Protein AF-A0A0A9DSU0-F1 (afdb_monomer)

InterPro domains:
  IPR011989 Armadillo-like helical [G3DSA:1.25.10.10] (1-101)
  IPR016024 Armadillo-type fold [SSF48371] (2-90)

Radius of gyration: 12.39 Å; Cα contacts (8 Å, |Δi|>4): 84; chains: 1; bounding box: 29×24×28 Å

pLDDT: mean 95.4, std 3.53, range [77.06, 98.44]

Foldseek 3Di:
DPPCLLVLLVVLLPDAQDPVSLVSLVVVLVVCVVPVVVCLVVVLSLLSSQLSHPDNPDPVSLVSSLCSLVVSVVVLPDCRNVVSLVVHDPSSSVSCVVSVD

Mean predicted aligned error: 2.52 Å

Sequence (101 aa):
MDHFMQAWCNALCMIRDDFEKEDAFHGLCAMVAANPSGAVGSLAYICQACASWNEIKSEGLHNEVCQILNGYKQMLGNGGWEQCMSALEPAVVQRLARYGV

Organism: Arundo donax (NCBI:txid35708)

Structure (mmCIF, N/CA/C/O backbone):
data_AF-A0A0A9DSU0-F1
#
_entry.id   AF-A0A0A9DSU0-F1
#
loop_
_atom_site.group_PDB
_atom_site.id
_atom_site.type_symbol
_atom_site.label_atom_id
_atom_site.label_alt_id
_atom_site.label_comp_id
_atom_site.label_asym_id
_atom_site.label_entity_id
_atom_site.label_seq_id
_atom_site.pdbx_PDB_ins_code
_atom_site.Cartn_x
_atom_site.Cartn_y
_atom_site.Cartn_z
_atom_site.occupancy
_atom_site.B_iso_or_equiv
_atom_site.auth_seq_id
_atom_site.auth_comp_id
_atom_site.auth_asym_id
_atom_site.auth_atom_id
_atom_site.pdbx_PDB_model_num
ATOM 1 N N . MET A 1 1 ? -13.404 4.381 -8.020 1.00 77.06 1 MET A N 1
ATOM 2 C CA . MET A 1 1 ? -12.455 3.758 -8.982 1.00 77.06 1 MET A CA 1
ATOM 3 C C . MET A 1 1 ? -12.673 2.250 -9.064 1.00 77.06 1 MET A C 1
ATOM 5 O O . MET A 1 1 ? -11.846 1.502 -9.570 1.00 77.06 1 MET A O 1
ATOM 9 N N . ASP A 1 2 ? -13.826 1.780 -8.606 1.00 78.38 2 ASP A N 1
ATOM 10 C CA . ASP A 1 2 ? -13.936 0.415 -8.100 1.00 78.38 2 ASP A CA 1
ATOM 11 C C . ASP A 1 2 ? -14.050 -0.633 -9.215 1.00 78.38 2 ASP A C 1
ATOM 13 O O . ASP A 1 2 ? -13.805 -1.808 -8.981 1.00 78.38 2 ASP A O 1
ATOM 17 N N . HIS A 1 3 ? -14.329 -0.207 -10.453 1.00 88.06 3 HIS A N 1
ATOM 18 C CA . HIS A 1 3 ? -14.475 -1.105 -11.601 1.00 88.06 3 HIS A CA 1
ATOM 19 C C . HIS A 1 3 ? -13.168 -1.774 -12.055 1.00 88.06 3 HIS A C 1
ATOM 21 O O . HIS A 1 3 ? -13.230 -2.795 -12.733 1.00 88.06 3 HIS A O 1
ATOM 27 N N . PHE A 1 4 ? -11.999 -1.221 -11.711 1.00 92.50 4 PHE A N 1
ATOM 28 C CA . PHE A 1 4 ? -10.700 -1.784 -12.112 1.00 92.50 4 PHE A CA 1
ATOM 29 C C . PHE A 1 4 ? -9.755 -2.044 -10.941 1.00 92.50 4 PHE A C 1
ATOM 31 O O . PHE A 1 4 ? -8.880 -2.900 -11.049 1.00 92.50 4 PHE A O 1
ATOM 38 N N . MET A 1 5 ? -9.932 -1.341 -9.820 1.00 94.94 5 MET A N 1
ATOM 39 C CA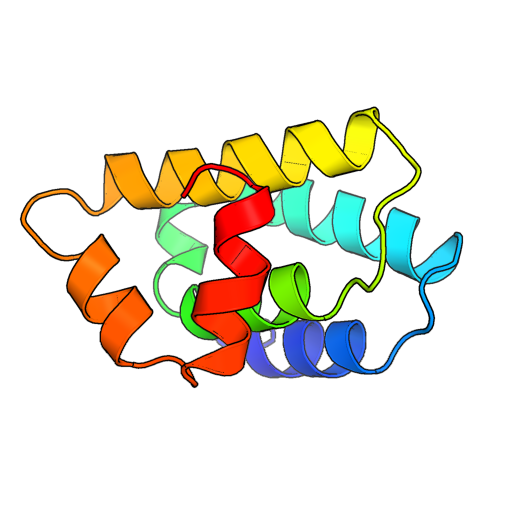 . MET A 1 5 ? -8.996 -1.382 -8.696 1.00 94.94 5 MET A CA 1
ATOM 40 C C . MET A 1 5 ? -8.796 -2.776 -8.124 1.00 94.94 5 MET A C 1
ATOM 42 O O . MET A 1 5 ? -7.662 -3.185 -7.909 1.00 94.94 5 MET A O 1
ATOM 46 N N . GLN A 1 6 ? -9.876 -3.537 -7.943 1.00 95.19 6 GLN A N 1
ATOM 47 C CA . GLN A 1 6 ? -9.772 -4.911 -7.465 1.00 95.19 6 GLN A CA 1
ATOM 48 C C . GLN A 1 6 ? -8.917 -5.771 -8.407 1.00 95.19 6 GLN A C 1
ATOM 50 O O . GLN A 1 6 ? -7.986 -6.437 -7.963 1.00 95.19 6 GLN A O 1
ATOM 55 N N . ALA A 1 7 ? -9.209 -5.747 -9.711 1.00 96.81 7 ALA A N 1
ATOM 56 C CA . ALA A 1 7 ? -8.466 -6.531 -10.695 1.00 96.81 7 ALA A CA 1
ATOM 57 C C . ALA A 1 7 ? -6.994 -6.099 -10.767 1.00 96.81 7 ALA A C 1
ATOM 59 O O . ALA A 1 7 ? -6.104 -6.946 -10.836 1.00 96.81 7 ALA A O 1
ATOM 60 N N . TRP A 1 8 ? -6.734 -4.793 -10.697 1.00 97.38 8 TRP A N 1
ATOM 61 C CA . TRP A 1 8 ? -5.385 -4.252 -10.766 1.00 97.38 8 TRP A CA 1
ATOM 62 C C . TRP A 1 8 ? -4.559 -4.566 -9.516 1.00 97.38 8 TRP A C 1
ATOM 64 O O . TRP A 1 8 ? -3.465 -5.110 -9.640 1.00 97.38 8 TRP A O 1
ATOM 74 N N . CYS A 1 9 ? -5.089 -4.326 -8.314 1.00 97.75 9 CYS A N 1
ATOM 75 C CA . CYS A 1 9 ? -4.427 -4.688 -7.060 1.00 97.75 9 CYS A CA 1
ATOM 76 C C . CYS A 1 9 ? -4.160 -6.197 -6.974 1.00 97.75 9 CYS A C 1
ATOM 78 O O . CYS A 1 9 ? -3.071 -6.600 -6.571 1.00 97.75 9 CYS A O 1
ATOM 80 N N . ASN A 1 10 ? -5.100 -7.034 -7.425 1.00 97.06 10 ASN A N 1
ATOM 81 C CA . ASN A 1 10 ? -4.889 -8.480 -7.495 1.00 97.06 10 ASN A CA 1
ATOM 82 C C . ASN A 1 10 ? -3.757 -8.850 -8.460 1.00 97.06 10 ASN A C 1
ATOM 84 O O . ASN A 1 10 ? -2.954 -9.723 -8.141 1.00 97.06 10 ASN A O 1
ATOM 88 N N . ALA A 1 11 ? -3.665 -8.188 -9.616 1.00 97.81 11 ALA A N 1
ATOM 89 C CA . ALA A 1 11 ? -2.556 -8.397 -10.542 1.00 97.81 11 ALA A CA 1
ATOM 90 C C . ALA A 1 11 ? -1.219 -7.992 -9.902 1.00 97.81 11 ALA A C 1
ATOM 92 O O . ALA A 1 11 ? -0.273 -8.774 -9.936 1.00 97.81 11 ALA A O 1
ATOM 93 N N . LEU A 1 12 ? -1.163 -6.830 -9.241 1.00 97.81 12 LEU A N 1
ATOM 94 C CA . LEU A 1 12 ? 0.023 -6.337 -8.532 1.00 97.81 12 LEU A CA 1
ATOM 95 C C . LEU A 1 12 ? 0.517 -7.304 -7.447 1.00 97.81 12 LEU A C 1
ATOM 97 O O . LEU A 1 12 ? 1.727 -7.448 -7.270 1.00 97.81 12 LEU A O 1
ATOM 101 N N . CYS A 1 13 ? -0.389 -8.007 -6.760 1.00 97.62 13 CYS A N 1
ATOM 102 C CA . CYS A 1 13 ? -0.023 -9.034 -5.782 1.00 97.62 13 CYS A CA 1
ATOM 103 C C . CYS A 1 13 ? 0.785 -10.194 -6.385 1.00 97.62 13 CYS A C 1
ATOM 105 O O . CYS A 1 13 ? 1.533 -10.849 -5.661 1.00 97.62 13 CYS A O 1
ATOM 107 N N . MET A 1 14 ? 0.624 -10.459 -7.684 1.00 96.62 14 MET A N 1
ATOM 108 C CA . MET A 1 14 ? 1.225 -11.605 -8.373 1.00 96.62 14 MET A CA 1
ATOM 109 C C . MET A 1 14 ? 2.547 -11.269 -9.072 1.00 96.62 14 MET A C 1
ATOM 111 O O . MET A 1 14 ? 3.276 -12.184 -9.459 1.00 96.62 14 MET A O 1
ATOM 115 N N . ILE A 1 15 ? 2.865 -9.982 -9.240 1.00 95.38 15 ILE A N 1
ATOM 116 C CA . ILE A 1 15 ? 4.123 -9.544 -9.855 1.00 95.38 15 ILE A CA 1
ATOM 117 C C . ILE A 1 15 ? 5.261 -9.720 -8.843 1.00 95.38 15 ILE A C 1
ATOM 119 O O . ILE A 1 15 ? 5.094 -9.504 -7.634 1.00 95.38 15 ILE A O 1
ATOM 123 N N . ARG A 1 16 ? 6.425 -10.137 -9.347 1.00 96.69 16 ARG A N 1
ATOM 124 C CA . ARG A 1 16 ? 7.663 -10.234 -8.570 1.00 96.69 16 ARG A CA 1
ATOM 125 C C . ARG A 1 16 ? 8.099 -8.840 -8.117 1.00 96.69 16 ARG A C 1
ATOM 127 O O . ARG A 1 16 ? 7.817 -7.855 -8.776 1.00 96.69 16 ARG A O 1
ATOM 134 N N . ASP A 1 17 ? 8.795 -8.761 -6.990 1.00 96.50 17 ASP A N 1
ATOM 135 C CA . ASP A 1 17 ? 9.345 -7.496 -6.495 1.00 96.50 17 ASP A CA 1
ATOM 136 C C . ASP A 1 17 ? 10.562 -7.073 -7.339 1.00 96.50 17 ASP A C 1
ATOM 138 O O . ASP A 1 17 ? 11.718 -7.314 -6.981 1.00 96.50 17 ASP A O 1
ATOM 142 N N . ASP A 1 18 ? 10.278 -6.499 -8.502 1.00 94.38 18 ASP A N 1
ATOM 143 C CA . ASP A 1 18 ? 11.231 -5.959 -9.466 1.00 94.38 18 ASP A CA 1
ATOM 144 C C . ASP A 1 18 ? 10.810 -4.553 -9.930 1.00 94.38 18 ASP A C 1
ATOM 146 O O . ASP A 1 18 ? 9.888 -3.943 -9.381 1.00 94.38 18 ASP A O 1
ATOM 150 N N . PHE A 1 19 ? 11.529 -4.021 -10.922 1.00 95.75 19 PHE A N 1
ATOM 151 C CA . PHE A 1 19 ? 11.308 -2.670 -11.430 1.00 95.75 19 PHE A CA 1
ATOM 152 C C . PHE A 1 19 ? 9.908 -2.489 -12.040 1.00 95.75 19 PHE A C 1
ATOM 154 O O . PHE A 1 19 ? 9.347 -1.405 -11.940 1.00 95.75 19 PHE A O 1
ATOM 161 N N . GLU A 1 20 ? 9.311 -3.539 -12.617 1.00 96.69 20 GLU A N 1
ATOM 162 C CA . GLU A 1 20 ? 7.981 -3.452 -13.233 1.00 96.69 20 GLU A CA 1
ATOM 163 C C . GLU A 1 20 ? 6.908 -3.279 -12.160 1.00 96.69 20 GLU A C 1
ATOM 165 O O . GLU A 1 20 ? 5.996 -2.458 -12.300 1.00 96.69 20 GLU A O 1
ATOM 170 N N . LYS A 1 21 ? 7.030 -4.025 -11.055 1.00 98.12 21 LYS A N 1
ATOM 171 C CA . LYS A 1 21 ? 6.148 -3.841 -9.901 1.00 98.12 21 LYS A CA 1
ATOM 172 C C . LYS A 1 21 ? 6.357 -2.474 -9.263 1.00 98.12 21 LYS A C 1
ATOM 174 O O . LYS A 1 21 ? 5.373 -1.838 -8.899 1.00 98.12 21 LYS A O 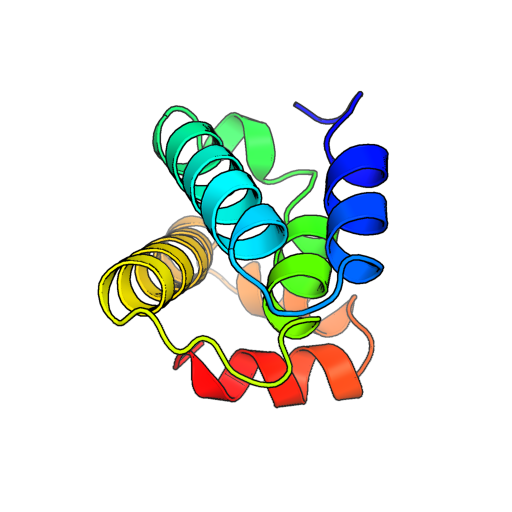1
ATOM 179 N N . GLU A 1 22 ? 7.600 -2.017 -9.134 1.00 98.12 22 GLU A N 1
ATOM 180 C CA . GLU A 1 22 ? 7.908 -0.696 -8.577 1.00 98.12 22 GLU A CA 1
ATOM 181 C C . GLU A 1 22 ? 7.242 0.426 -9.388 1.00 98.12 22 GLU A C 1
ATOM 183 O O . GLU A 1 22 ? 6.459 1.196 -8.827 1.00 98.12 22 GLU A O 1
ATOM 188 N N . ASP A 1 23 ? 7.442 0.446 -10.708 1.00 97.94 23 ASP A N 1
ATOM 189 C CA . ASP A 1 23 ? 6.824 1.423 -11.614 1.00 97.94 23 ASP A CA 1
ATOM 190 C C . ASP A 1 23 ? 5.290 1.376 -11.545 1.00 97.94 23 ASP A C 1
ATOM 192 O O . ASP A 1 23 ? 4.612 2.409 -11.477 1.00 97.94 23 ASP A O 1
ATOM 196 N N . ALA A 1 24 ? 4.714 0.172 -11.507 1.00 98.12 24 ALA A N 1
ATOM 197 C CA . ALA A 1 24 ? 3.270 0.010 -11.396 1.00 98.12 24 ALA A CA 1
ATOM 198 C C . ALA A 1 24 ? 2.731 0.518 -10.045 1.00 98.12 24 ALA A C 1
ATOM 200 O O . ALA A 1 24 ? 1.640 1.096 -9.992 1.00 98.12 24 ALA A O 1
ATOM 201 N N . PHE A 1 25 ? 3.492 0.353 -8.961 1.00 98.44 25 PHE A N 1
ATOM 202 C CA . PHE A 1 25 ? 3.134 0.877 -7.646 1.00 98.44 25 PHE A CA 1
ATOM 203 C C . PHE A 1 25 ? 3.281 2.395 -7.549 1.00 98.44 25 PHE A C 1
ATOM 205 O O . PHE A 1 25 ? 2.429 3.011 -6.913 1.00 98.44 25 PHE A O 1
ATOM 212 N N . HIS A 1 26 ? 4.260 3.015 -8.210 1.00 98.31 26 HIS A N 1
ATOM 213 C CA . HIS A 1 26 ? 4.298 4.476 -8.350 1.00 98.31 26 HIS A CA 1
ATOM 214 C C . HIS A 1 26 ? 3.030 4.996 -9.044 1.00 98.31 26 HIS A C 1
ATOM 216 O O . HIS A 1 26 ? 2.406 5.956 -8.587 1.00 98.31 26 HIS A O 1
ATOM 222 N N . GLY A 1 27 ? 2.575 4.306 -10.097 1.00 97.81 27 GLY A N 1
ATOM 223 C CA . GLY A 1 27 ? 1.301 4.605 -10.756 1.00 97.81 27 GLY A CA 1
ATOM 224 C C . GLY A 1 27 ? 0.095 4.471 -9.819 1.00 97.81 27 GLY A C 1
ATOM 225 O O . GLY A 1 27 ? -0.758 5.364 -9.771 1.00 97.81 27 GLY A O 1
ATOM 226 N N . LEU A 1 28 ? 0.033 3.387 -9.038 1.00 98.00 28 LEU A N 1
ATOM 227 C CA . LEU A 1 28 ? -1.009 3.187 -8.024 1.00 98.00 28 LEU A CA 1
ATOM 228 C C . LEU A 1 28 ? -0.990 4.318 -6.993 1.00 98.00 28 LEU A C 1
ATOM 230 O O . LEU A 1 28 ? -2.044 4.874 -6.671 1.00 98.00 28 LEU A O 1
ATOM 234 N N . CYS A 1 29 ? 0.198 4.680 -6.510 1.00 98.00 29 CYS A N 1
ATOM 235 C CA . CYS A 1 29 ? 0.359 5.705 -5.497 1.00 98.00 29 CYS A CA 1
ATOM 236 C C . CYS A 1 29 ? -0.097 7.075 -6.002 1.00 98.00 29 CYS A C 1
ATOM 238 O O . CYS A 1 29 ? -0.918 7.732 -5.357 1.00 98.00 29 CYS A O 1
ATOM 240 N N . ALA A 1 30 ? 0.346 7.466 -7.197 1.00 97.75 30 ALA A N 1
ATOM 241 C CA . ALA A 1 30 ? -0.058 8.712 -7.836 1.00 97.75 30 ALA A CA 1
ATOM 242 C C . ALA A 1 30 ? -1.579 8.788 -8.054 1.00 97.75 30 ALA A C 1
ATOM 244 O O . ALA A 1 30 ? -2.205 9.811 -7.770 1.00 97.75 30 ALA A O 1
ATOM 245 N N . MET A 1 31 ? -2.195 7.698 -8.518 1.00 96.06 31 MET A N 1
ATOM 246 C CA . MET A 1 31 ? -3.635 7.654 -8.774 1.00 96.06 31 MET A CA 1
ATOM 247 C C . MET A 1 31 ? -4.455 7.775 -7.481 1.00 96.06 31 MET A C 1
ATOM 249 O O . MET A 1 31 ? -5.448 8.506 -7.441 1.00 96.06 31 MET A O 1
ATOM 253 N N . VAL A 1 32 ? -4.033 7.092 -6.415 1.00 96.38 32 VAL A N 1
ATOM 254 C CA . VAL A 1 32 ? -4.679 7.188 -5.101 1.00 96.38 32 VAL A CA 1
ATOM 255 C C . VAL A 1 32 ? -4.496 8.580 -4.498 1.00 96.38 32 VAL A C 1
ATOM 257 O O . VAL A 1 32 ? -5.465 9.150 -4.003 1.00 96.38 32 VAL A O 1
ATOM 260 N N . ALA A 1 33 ? -3.295 9.157 -4.581 1.00 95.38 33 ALA A N 1
ATOM 261 C CA . ALA A 1 33 ? -3.019 10.505 -4.087 1.00 95.38 33 ALA A CA 1
ATOM 262 C C . ALA A 1 33 ? -3.857 11.575 -4.810 1.00 95.38 33 ALA A C 1
ATOM 264 O O . ALA A 1 33 ? -4.307 12.534 -4.184 1.00 95.38 33 ALA A O 1
ATOM 265 N N . ALA A 1 34 ? -4.118 11.394 -6.108 1.00 96.25 34 ALA A N 1
ATOM 266 C CA . ALA A 1 34 ? -4.940 12.313 -6.890 1.00 96.25 34 ALA A CA 1
ATOM 267 C C . ALA A 1 34 ? -6.430 12.290 -6.500 1.00 96.25 34 ALA A C 1
ATOM 269 O O . ALA A 1 34 ? -7.119 13.297 -6.668 1.00 96.25 34 ALA A O 1
ATOM 270 N N . ASN A 1 35 ? -6.954 11.163 -6.001 1.00 95.25 35 ASN A N 1
ATOM 271 C CA . ASN A 1 35 ? -8.354 11.051 -5.580 1.00 95.25 35 ASN A CA 1
ATOM 272 C C . ASN A 1 35 ? -8.553 9.961 -4.497 1.00 95.25 35 ASN A C 1
ATOM 274 O O . ASN A 1 35 ? -9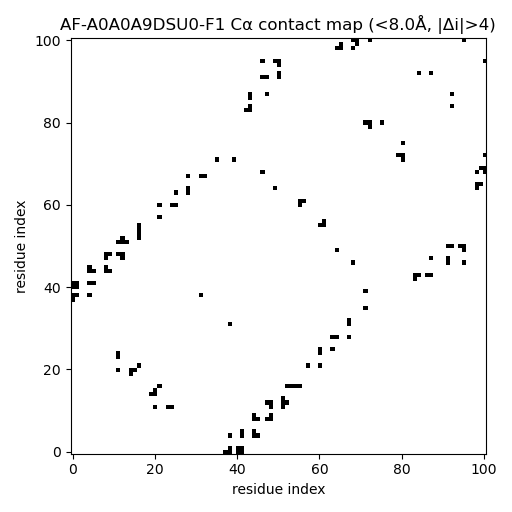.087 8.882 -4.781 1.00 95.25 35 ASN A O 1
ATOM 278 N N . PRO A 1 36 ? -8.175 10.242 -3.236 1.00 94.44 36 PRO A N 1
ATOM 279 C CA . PRO A 1 36 ? -8.218 9.260 -2.149 1.00 94.44 36 PRO A CA 1
ATOM 280 C C . PRO A 1 36 ? -9.650 8.849 -1.782 1.00 94.44 36 PRO A C 1
ATOM 282 O O . PRO A 1 36 ? -9.933 7.671 -1.562 1.00 94.44 36 PRO A O 1
ATOM 285 N N . SER A 1 37 ? -10.602 9.788 -1.793 1.00 94.56 37 SER A N 1
ATOM 286 C CA . SER A 1 37 ? -12.013 9.486 -1.514 1.00 94.56 37 SER A CA 1
ATOM 287 C C . SER A 1 37 ? -12.619 8.542 -2.557 1.00 94.56 37 SER A C 1
ATOM 289 O O . SER A 1 37 ? -13.430 7.689 -2.214 1.00 94.56 37 SER A O 1
ATOM 291 N N . GLY A 1 38 ? -12.202 8.645 -3.822 1.00 93.12 38 GLY A N 1
ATOM 292 C CA . GLY A 1 38 ? -12.664 7.763 -4.895 1.00 93.12 38 GLY A CA 1
ATOM 293 C C . GLY A 1 38 ? -12.064 6.354 -4.872 1.00 93.12 38 GLY A C 1
ATOM 294 O O . GLY A 1 38 ? -12.543 5.495 -5.618 1.00 93.12 38 GLY A O 1
ATOM 295 N N . ALA A 1 39 ? -11.031 6.120 -4.062 1.00 94.50 39 ALA A N 1
ATOM 296 C CA . ALA A 1 39 ? -10.356 4.833 -3.913 1.00 94.50 39 ALA A CA 1
ATOM 297 C C . ALA A 1 39 ? -10.633 4.155 -2.554 1.00 94.50 39 ALA A C 1
ATOM 299 O O . ALA A 1 39 ? -10.297 2.984 -2.387 1.00 94.50 39 ALA A O 1
ATOM 300 N N . VAL A 1 40 ? -11.323 4.830 -1.622 1.00 93.88 40 VAL A N 1
ATOM 301 C CA . VAL A 1 40 ? -11.643 4.291 -0.286 1.00 93.88 40 VAL A CA 1
ATOM 302 C C . VAL A 1 40 ? -12.426 2.973 -0.334 1.00 93.88 40 VAL A C 1
ATOM 304 O O . VAL A 1 40 ? -12.152 2.071 0.452 1.00 93.88 40 VAL A O 1
ATOM 307 N N . GLY A 1 41 ? -13.343 2.815 -1.297 1.00 93.38 41 GLY A N 1
ATOM 308 C CA . GLY A 1 41 ? -14.110 1.576 -1.493 1.00 93.38 41 GLY A CA 1
ATOM 309 C C . GLY A 1 41 ? -13.245 0.379 -1.898 1.00 93.38 41 GLY A C 1
ATOM 310 O O . GLY A 1 41 ? -13.638 -0.767 -1.711 1.00 93.38 41 GLY A O 1
ATOM 311 N N . SER A 1 42 ? -12.038 0.649 -2.395 1.00 95.44 42 SER A N 1
ATOM 312 C CA . SER A 1 42 ? -11.051 -0.343 -2.811 1.00 95.44 42 SER A CA 1
ATOM 313 C C . SER A 1 42 ? -9.886 -0.479 -1.819 1.00 95.44 42 SER A C 1
ATOM 315 O O . SER A 1 42 ? -8.914 -1.173 -2.119 1.00 95.44 42 SER A O 1
ATOM 317 N N . LEU A 1 43 ? -9.962 0.154 -0.638 1.00 95.44 43 LEU A N 1
ATOM 318 C CA . LEU A 1 43 ? -8.858 0.210 0.327 1.00 95.44 43 LEU A CA 1
ATOM 319 C C . LEU A 1 43 ? -8.351 -1.176 0.736 1.00 95.44 43 LEU A C 1
ATOM 321 O O . LEU A 1 43 ? -7.144 -1.384 0.799 1.00 95.44 43 LEU A O 1
ATOM 325 N N . ALA A 1 44 ? -9.247 -2.143 0.939 1.00 95.88 44 ALA A N 1
ATOM 326 C CA . ALA A 1 44 ? -8.852 -3.506 1.287 1.00 95.88 44 ALA A CA 1
ATOM 327 C C . ALA A 1 44 ? -7.922 -4.134 0.227 1.00 95.88 44 ALA A C 1
ATOM 329 O O . ALA A 1 44 ? -6.914 -4.749 0.575 1.00 95.88 44 ALA A O 1
ATOM 330 N N . TYR A 1 45 ? -8.203 -3.916 -1.063 1.00 97.25 45 TYR A N 1
ATOM 331 C CA . TYR A 1 45 ? -7.367 -4.409 -2.162 1.00 97.25 45 TYR A CA 1
ATOM 332 C C . TYR A 1 45 ? -6.032 -3.663 -2.249 1.00 97.25 45 TYR A C 1
ATOM 334 O O . TYR A 1 45 ? -4.996 -4.283 -2.484 1.00 97.25 45 TYR A O 1
ATOM 342 N N . ILE A 1 46 ? -6.031 -2.351 -1.994 1.00 97.44 46 ILE A N 1
ATOM 343 C CA . ILE A 1 46 ? -4.801 -1.546 -1.921 1.00 97.44 46 ILE A CA 1
ATOM 344 C C . ILE A 1 46 ? -3.904 -2.066 -0.790 1.00 97.44 46 ILE A C 1
ATOM 346 O O . ILE A 1 46 ? -2.722 -2.324 -1.004 1.00 97.44 46 ILE A O 1
ATOM 350 N N . CYS A 1 47 ? -4.471 -2.299 0.394 1.00 98.00 47 CYS A N 1
ATOM 351 C CA . CYS A 1 47 ? -3.772 -2.870 1.541 1.00 98.00 47 CYS A CA 1
ATOM 352 C C . CYS A 1 47 ? -3.182 -4.257 1.230 1.00 98.00 47 CYS A C 1
ATOM 354 O O . CYS A 1 47 ? -2.019 -4.515 1.544 1.00 98.00 47 CYS A O 1
ATOM 356 N N . GLN A 1 48 ? -3.939 -5.135 0.565 1.00 97.88 48 GLN A N 1
ATOM 357 C CA . GLN A 1 48 ? -3.431 -6.435 0.109 1.00 97.88 48 GLN A CA 1
ATOM 358 C C . GLN A 1 48 ? -2.261 -6.282 -0.872 1.00 97.88 48 GLN A C 1
ATOM 360 O O . GLN A 1 48 ? -1.235 -6.946 -0.707 1.00 97.88 48 GLN A O 1
ATOM 365 N N . ALA A 1 49 ? -2.369 -5.364 -1.835 1.00 98.19 49 ALA A N 1
ATOM 366 C CA . ALA A 1 49 ? -1.296 -5.076 -2.780 1.00 98.19 49 ALA A CA 1
ATOM 367 C C . ALA A 1 49 ? -0.033 -4.576 -2.057 1.00 98.19 49 ALA A C 1
ATOM 369 O O . ALA A 1 49 ? 1.044 -5.142 -2.259 1.00 98.19 49 ALA A O 1
ATOM 370 N N . CYS A 1 50 ? -0.142 -3.599 -1.152 1.00 98.06 50 CYS A N 1
ATOM 371 C CA . CYS A 1 50 ? 0.989 -3.112 -0.349 1.00 98.06 50 CYS A CA 1
ATOM 372 C C . CYS A 1 50 ? 1.630 -4.229 0.494 1.00 98.06 50 CYS A C 1
ATOM 374 O O . CYS A 1 50 ? 2.856 -4.323 0.588 1.00 98.06 50 CYS A O 1
ATOM 376 N N . ALA A 1 51 ? 0.820 -5.116 1.076 1.00 98.00 51 ALA A N 1
ATOM 377 C CA . ALA A 1 51 ? 1.317 -6.261 1.832 1.00 98.00 51 ALA A CA 1
ATOM 378 C C . ALA A 1 51 ? 2.032 -7.299 0.949 1.00 98.00 51 ALA A C 1
ATOM 380 O O . ALA A 1 51 ? 2.908 -8.001 1.450 1.00 98.00 51 ALA A O 1
ATOM 381 N N . SER A 1 52 ? 1.720 -7.392 -0.348 1.00 97.94 52 SER A N 1
ATOM 382 C CA . SER A 1 52 ? 2.298 -8.404 -1.250 1.00 97.94 52 SER A CA 1
ATOM 383 C C . SER A 1 52 ? 3.811 -8.277 -1.457 1.00 97.94 52 SER A C 1
ATOM 385 O O . SER A 1 52 ? 4.471 -9.270 -1.751 1.00 97.94 52 SER A O 1
ATOM 387 N N . TRP A 1 53 ? 4.379 -7.084 -1.268 1.00 98.06 53 TRP A N 1
ATOM 388 C CA . TRP A 1 53 ? 5.822 -6.864 -1.360 1.00 98.06 53 TRP A CA 1
ATOM 389 C C . TRP A 1 53 ? 6.564 -7.686 -0.315 1.00 98.06 53 TRP A C 1
ATOM 391 O O . TRP A 1 53 ? 6.217 -7.609 0.864 1.00 98.06 53 TRP A O 1
ATOM 401 N N . ASN A 1 54 ? 7.599 -8.433 -0.678 1.00 95.94 54 ASN A N 1
ATOM 402 C CA . ASN A 1 54 ? 8.530 -9.015 0.292 1.00 95.94 54 ASN A CA 1
ATOM 403 C C . ASN A 1 54 ? 9.399 -7.922 0.898 1.00 95.94 54 ASN A C 1
ATOM 405 O O . ASN A 1 54 ? 9.446 -7.789 2.119 1.00 95.94 54 ASN A O 1
ATOM 409 N N . GLU A 1 55 ? 9.970 -7.078 0.047 1.00 92.62 55 GLU A N 1
ATOM 410 C CA . GLU A 1 55 ? 10.783 -5.929 0.429 1.00 92.62 55 GLU A CA 1
ATOM 411 C C . GLU A 1 55 ? 10.644 -4.838 -0.639 1.00 92.62 55 GLU A C 1
ATOM 413 O O . GLU A 1 55 ? 10.782 -5.120 -1.827 1.00 92.62 55 GLU A O 1
ATOM 418 N N . ILE A 1 56 ? 10.376 -3.598 -0.220 1.00 95.94 56 ILE A N 1
ATOM 419 C CA . ILE A 1 56 ? 10.465 -2.427 -1.100 1.00 95.94 56 ILE A CA 1
ATOM 420 C C . ILE A 1 56 ? 11.870 -1.855 -0.927 1.00 95.94 56 ILE A C 1
ATOM 422 O O . ILE A 1 56 ? 12.192 -1.356 0.149 1.00 95.94 56 ILE A O 1
ATOM 426 N N . LYS A 1 57 ? 12.700 -1.947 -1.970 1.00 95.12 57 LYS A N 1
ATOM 427 C CA . LYS A 1 57 ? 14.094 -1.467 -1.938 1.00 95.12 57 LYS A CA 1
ATOM 428 C C . LYS A 1 57 ? 14.214 0.032 -2.197 1.00 95.12 57 LYS A C 1
ATOM 430 O O . LYS A 1 57 ? 15.143 0.666 -1.711 1.00 95.12 57 LYS A O 1
ATOM 435 N N . SER A 1 58 ? 13.289 0.584 -2.974 1.00 97.06 58 SER A N 1
ATOM 436 C CA . SER A 1 58 ? 13.233 2.006 -3.287 1.00 97.06 58 SER A CA 1
ATOM 437 C C . SER A 1 58 ? 12.681 2.796 -2.105 1.00 97.06 58 SER A C 1
ATOM 439 O O . SER A 1 58 ? 11.522 2.637 -1.719 1.00 97.06 58 SER A O 1
ATOM 441 N N . GLU A 1 59 ? 13.508 3.670 -1.529 1.00 96.31 59 GLU A N 1
ATOM 442 C CA . GLU A 1 59 ? 13.079 4.571 -0.452 1.00 96.31 59 GLU A CA 1
ATOM 443 C C . GLU A 1 59 ? 11.941 5.493 -0.909 1.00 96.31 59 GLU A C 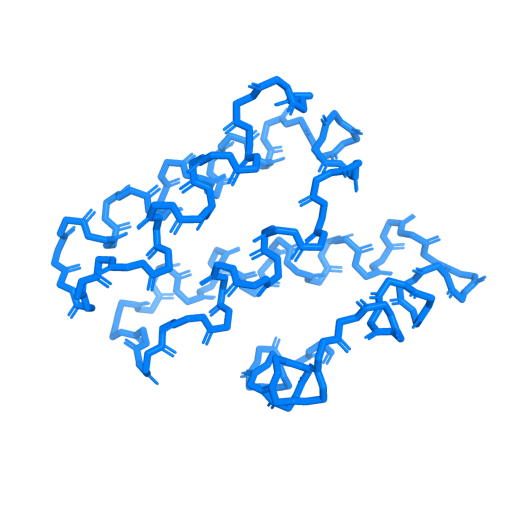1
ATOM 445 O O . GLU A 1 59 ? 11.020 5.769 -0.140 1.00 96.31 59 GLU A O 1
ATOM 450 N N . GLY A 1 60 ? 11.974 5.929 -2.173 1.00 97.06 60 GLY A N 1
ATOM 451 C CA . GLY A 1 60 ? 10.923 6.748 -2.773 1.00 97.06 60 GLY A CA 1
ATOM 452 C C . GLY A 1 60 ? 9.576 6.034 -2.736 1.00 97.06 60 GLY A C 1
ATOM 453 O O . GLY A 1 60 ? 8.630 6.541 -2.132 1.00 97.06 60 GLY A O 1
ATOM 454 N N . LEU A 1 61 ? 9.516 4.815 -3.283 1.00 97.94 61 LEU A N 1
ATOM 455 C CA . LEU A 1 61 ? 8.283 4.033 -3.266 1.00 97.94 61 LEU A CA 1
ATOM 456 C C . LEU A 1 61 ? 7.841 3.684 -1.837 1.00 97.94 61 LEU A C 1
ATOM 458 O O . LEU A 1 61 ? 6.651 3.741 -1.522 1.00 97.94 61 LEU A O 1
ATOM 462 N N . HIS A 1 62 ? 8.781 3.335 -0.954 1.00 97.75 62 HIS A N 1
ATOM 463 C CA . HIS A 1 62 ? 8.458 3.043 0.442 1.00 97.75 62 HIS A CA 1
ATOM 464 C C . HIS A 1 62 ? 7.747 4.232 1.105 1.00 97.75 62 HIS A C 1
ATOM 466 O O . HIS A 1 62 ? 6.716 4.055 1.758 1.00 97.75 62 HIS A O 1
ATOM 472 N N . ASN A 1 63 ? 8.257 5.446 0.890 1.00 97.50 63 ASN A N 1
ATOM 473 C CA . ASN A 1 63 ? 7.665 6.667 1.424 1.00 97.50 63 ASN A CA 1
ATOM 474 C C . ASN A 1 63 ? 6.270 6.937 0.849 1.00 97.50 63 ASN A C 1
ATOM 476 O O . ASN A 1 63 ? 5.369 7.288 1.609 1.00 97.50 63 ASN A O 1
ATOM 480 N N . GLU A 1 64 ? 6.062 6.735 -0.453 1.00 98.12 64 GLU A N 1
ATOM 481 C CA . GLU A 1 64 ? 4.747 6.895 -1.091 1.00 98.12 64 GLU A CA 1
ATOM 482 C C . GLU A 1 64 ? 3.704 5.922 -0.520 1.00 98.12 64 GLU A C 1
ATOM 484 O O . GLU A 1 64 ? 2.603 6.333 -0.142 1.00 98.12 64 GLU A O 1
ATOM 489 N N . VAL A 1 65 ? 4.067 4.643 -0.372 1.00 98.12 65 VAL A N 1
ATOM 490 C CA . VAL A 1 65 ? 3.197 3.62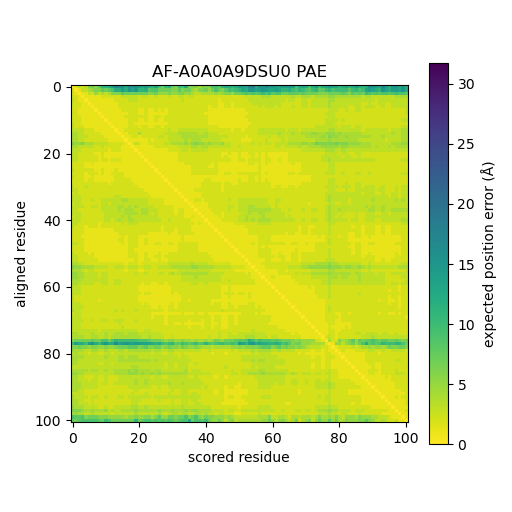4 0.237 1.00 98.12 65 VAL A CA 1
ATOM 491 C C . VAL A 1 65 ? 2.851 3.997 1.680 1.00 98.12 65 VAL A C 1
ATOM 493 O O . VAL A 1 65 ? 1.677 3.969 2.061 1.00 98.12 65 VAL A O 1
ATOM 496 N N . CYS A 1 66 ? 3.844 4.399 2.476 1.00 97.56 66 CYS A N 1
ATOM 497 C CA . CYS A 1 66 ? 3.627 4.860 3.845 1.00 97.56 66 CYS A CA 1
ATOM 498 C C . CYS A 1 66 ? 2.688 6.071 3.898 1.00 97.56 66 CYS A C 1
ATOM 500 O O . CYS A 1 66 ? 1.769 6.090 4.719 1.00 97.56 66 CYS A O 1
ATOM 502 N N . GLN A 1 67 ? 2.883 7.067 3.031 1.00 96.75 67 GLN A N 1
ATOM 503 C CA . GLN 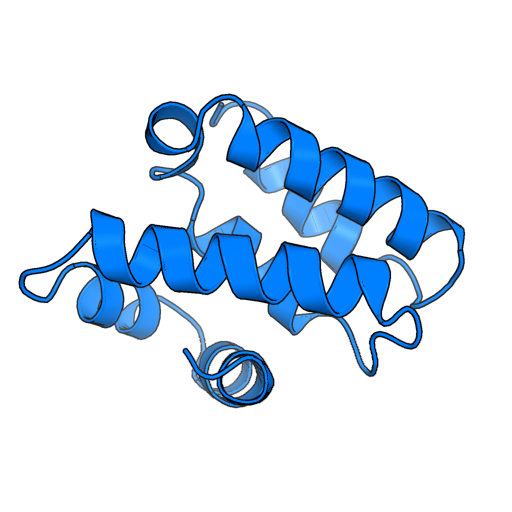A 1 67 ? 2.044 8.266 2.986 1.00 96.75 67 GLN A CA 1
ATOM 504 C C . GLN A 1 67 ? 0.587 7.928 2.677 1.00 96.75 67 GLN A C 1
ATOM 506 O O . GLN A 1 67 ? -0.311 8.453 3.334 1.00 96.75 67 GLN A O 1
ATOM 511 N N . ILE A 1 68 ? 0.340 7.018 1.737 1.00 96.81 68 ILE A N 1
ATOM 512 C CA . ILE A 1 68 ? -1.022 6.622 1.370 1.00 96.81 68 ILE A CA 1
ATOM 513 C C . ILE A 1 68 ? -1.710 5.869 2.500 1.00 96.81 68 ILE A C 1
ATOM 515 O O . ILE A 1 68 ? -2.836 6.213 2.862 1.00 96.81 68 ILE A O 1
ATOM 519 N N . LEU A 1 69 ? -1.051 4.864 3.081 1.00 97.44 69 LEU A N 1
ATOM 520 C CA . LEU A 1 69 ? -1.646 4.072 4.160 1.00 97.44 69 LEU A CA 1
ATOM 521 C C . LEU A 1 69 ? -1.936 4.947 5.389 1.00 97.44 69 LEU A C 1
ATOM 523 O O . LEU A 1 69 ? -3.035 4.890 5.943 1.00 97.44 69 LEU A O 1
ATOM 527 N N . ASN A 1 70 ? -0.996 5.817 5.774 1.00 96.19 70 ASN A N 1
ATOM 528 C CA . ASN A 1 70 ? -1.208 6.765 6.869 1.00 96.19 70 ASN A CA 1
ATOM 529 C C . ASN A 1 70 ? -2.285 7.806 6.533 1.00 96.19 70 ASN A C 1
ATOM 531 O O . ASN A 1 70 ? -3.082 8.161 7.402 1.00 96.19 70 ASN A O 1
ATOM 535 N N . GLY A 1 71 ? -2.359 8.251 5.277 1.00 95.94 71 GLY A N 1
ATOM 536 C CA . GLY A 1 71 ? -3.414 9.135 4.791 1.00 95.94 71 GLY A CA 1
ATOM 537 C C . GLY A 1 71 ? -4.802 8.516 4.954 1.00 95.94 71 GLY A C 1
ATOM 538 O O . GLY A 1 71 ? -5.699 9.162 5.492 1.00 95.94 71 GLY A O 1
ATOM 539 N N . TYR A 1 72 ? -4.977 7.242 4.588 1.00 96.62 72 TYR A N 1
ATOM 540 C CA . TYR A 1 72 ? -6.238 6.526 4.810 1.00 96.62 72 TYR A CA 1
ATOM 541 C C . TYR A 1 72 ? -6.553 6.316 6.287 1.00 96.62 72 TYR A C 1
ATOM 543 O O . TYR A 1 72 ? -7.700 6.516 6.691 1.00 96.62 72 TYR A O 1
ATOM 551 N N . LYS A 1 73 ? -5.554 5.957 7.098 1.00 95.69 73 LYS A 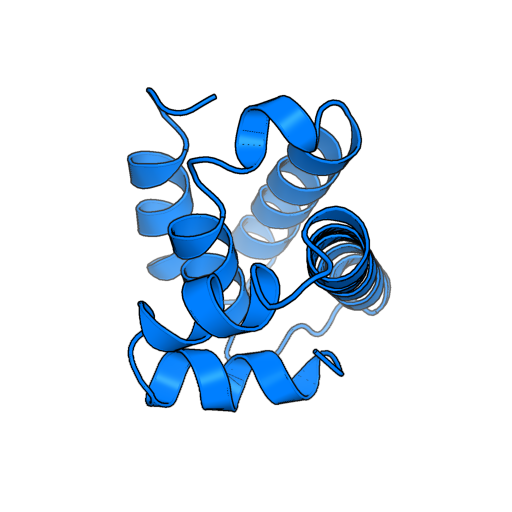N 1
ATOM 552 C CA . LYS A 1 73 ? -5.717 5.815 8.549 1.00 95.69 73 LYS A CA 1
ATOM 553 C C . LYS A 1 73 ? -6.242 7.105 9.184 1.00 95.69 73 LYS A C 1
ATOM 555 O O . LYS A 1 73 ? -7.187 7.063 9.969 1.00 95.69 73 LYS A O 1
ATOM 560 N N . GLN A 1 74 ? -5.680 8.252 8.799 1.00 95.06 74 GLN A N 1
ATOM 561 C CA . GLN A 1 74 ? -6.139 9.567 9.255 1.00 95.06 74 GLN A CA 1
ATOM 562 C C . GLN A 1 74 ? -7.524 9.927 8.702 1.00 95.06 74 GLN A C 1
ATOM 564 O O . GLN A 1 74 ? -8.372 10.402 9.454 1.00 95.06 74 GLN A O 1
ATOM 569 N N . MET A 1 75 ? -7.761 9.695 7.407 1.00 94.62 75 MET A N 1
ATOM 570 C CA . MET A 1 75 ? -9.008 10.064 6.731 1.00 94.62 75 MET A CA 1
ATOM 571 C C . MET A 1 75 ? -10.216 9.290 7.261 1.00 9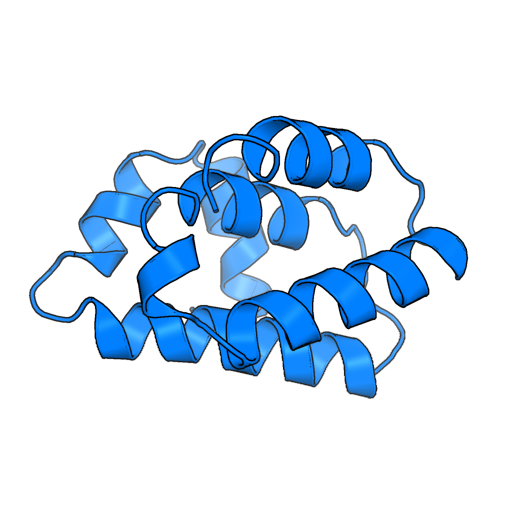4.62 75 MET A C 1
ATOM 573 O O . MET A 1 75 ? -11.289 9.869 7.408 1.00 94.62 75 MET A O 1
ATOM 577 N N . LEU A 1 76 ? -10.061 7.989 7.521 1.00 94.25 76 LEU A N 1
ATOM 578 C CA . LEU A 1 76 ? -11.162 7.159 8.001 1.00 94.25 76 LEU A CA 1
ATOM 579 C C . LEU A 1 76 ? -11.548 7.513 9.438 1.00 94.25 76 LEU A C 1
ATOM 581 O O . LEU A 1 76 ? -12.741 7.593 9.724 1.00 94.25 76 LEU A O 1
ATOM 585 N N . GLY A 1 77 ? -10.562 7.769 10.311 1.00 89.38 77 GLY A N 1
ATOM 586 C CA . GLY A 1 77 ? -10.785 8.142 11.713 1.00 89.38 77 GLY A CA 1
ATOM 587 C C . GLY A 1 77 ? -11.745 7.199 12.456 1.00 89.38 77 GLY A C 1
ATOM 588 O O . GLY A 1 77 ? -12.112 6.148 11.944 1.00 89.38 77 GLY A O 1
ATOM 589 N N . ASN A 1 78 ? -12.158 7.562 13.676 1.00 86.69 78 ASN A N 1
ATOM 590 C CA . ASN A 1 78 ? -13.330 7.009 14.386 1.00 86.69 78 ASN A CA 1
ATOM 591 C C . ASN A 1 78 ? -13.562 5.475 14.300 1.00 86.69 78 ASN A C 1
ATOM 593 O O . ASN A 1 78 ? -14.711 5.037 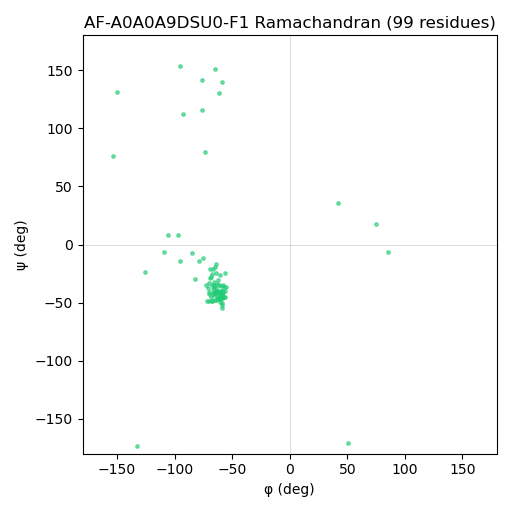14.246 1.00 86.69 78 ASN A O 1
ATOM 597 N N . GLY A 1 79 ? -12.509 4.649 14.285 1.00 91.06 79 GLY A N 1
ATOM 598 C CA . GLY A 1 79 ? -12.626 3.187 14.173 1.00 91.06 79 GLY A CA 1
ATOM 599 C C . GLY A 1 79 ? -12.725 2.630 12.743 1.00 91.06 79 GLY A C 1
ATOM 600 O O . GLY A 1 79 ? -12.727 1.413 12.561 1.00 91.06 79 GLY A O 1
ATOM 601 N N . GLY A 1 80 ? -12.830 3.477 11.716 1.00 94.12 80 GLY A N 1
ATOM 602 C CA . GLY A 1 80 ? -12.985 3.053 10.321 1.00 94.12 80 GLY A CA 1
ATOM 603 C C . GLY A 1 80 ? -11.744 2.353 9.762 1.00 94.12 80 GLY A C 1
ATOM 604 O O . GLY A 1 80 ? -11.867 1.396 8.994 1.00 94.12 80 GLY A O 1
ATOM 605 N N . TRP A 1 81 ? -10.546 2.776 10.182 1.00 95.38 81 TRP A N 1
ATOM 606 C CA . TRP A 1 81 ? -9.300 2.083 9.838 1.00 95.38 81 TRP A CA 1
ATOM 607 C C . TRP A 1 81 ? -9.264 0.685 10.458 1.00 95.38 81 TRP A C 1
ATOM 609 O O . TRP A 1 81 ? -9.008 -0.297 9.765 1.00 95.38 81 TRP A O 1
ATOM 619 N N . GLU A 1 82 ? -9.590 0.581 11.744 1.00 94.94 82 GLU A N 1
ATOM 620 C CA . GLU A 1 82 ? -9.640 -0.676 12.487 1.00 94.94 82 GLU A CA 1
ATOM 621 C C . GLU A 1 82 ? -10.669 -1.636 11.883 1.00 94.94 82 GLU A C 1
ATOM 623 O O . GLU A 1 82 ? -10.384 -2.823 11.719 1.00 94.94 82 GLU A O 1
ATOM 628 N N . GLN A 1 83 ? -11.832 -1.121 11.473 1.00 94.69 83 GLN A N 1
ATOM 629 C CA . GLN A 1 83 ? -12.834 -1.902 10.755 1.00 94.69 83 GLN A CA 1
ATOM 630 C C . GLN A 1 83 ? -12.281 -2.436 9.426 1.00 94.69 83 GLN A C 1
ATOM 632 O O . GLN A 1 83 ? -12.434 -3.625 9.140 1.00 94.69 83 GLN A O 1
ATOM 637 N N . CYS A 1 84 ? -11.585 -1.601 8.645 1.00 94.75 84 CYS A N 1
ATOM 638 C CA . CYS A 1 84 ? -10.923 -2.045 7.418 1.00 94.75 84 CYS A CA 1
ATOM 639 C C . CYS A 1 84 ? -9.876 -3.133 7.697 1.00 94.75 84 CYS A C 1
ATOM 641 O O . CYS A 1 84 ? -9.848 -4.139 6.993 1.00 94.75 84 CYS A O 1
ATOM 643 N N . MET A 1 85 ? -9.038 -2.965 8.725 1.00 95.81 85 MET A N 1
ATOM 644 C CA . MET A 1 85 ? -8.021 -3.957 9.089 1.00 95.81 85 MET A CA 1
ATOM 645 C C . MET A 1 85 ? -8.650 -5.276 9.547 1.00 95.81 85 MET A C 1
ATOM 647 O O . MET A 1 85 ? -8.152 -6.337 9.187 1.00 95.81 85 MET A O 1
ATOM 651 N N . SER A 1 86 ? -9.775 -5.234 10.267 1.00 94.88 86 SER A N 1
ATOM 652 C CA . SER A 1 86 ? -10.491 -6.445 10.696 1.00 94.88 86 SER A CA 1
ATOM 653 C C . SER A 1 86 ? -11.100 -7.257 9.547 1.00 94.88 86 SER A C 1
ATOM 655 O O . SER A 1 86 ? -11.369 -8.443 9.718 1.00 94.88 86 SER A O 1
ATOM 657 N N . ALA A 1 87 ? -11.309 -6.635 8.382 1.00 93.12 87 ALA A N 1
ATOM 658 C CA . ALA A 1 87 ? -11.806 -7.303 7.182 1.00 93.12 87 ALA A CA 1
ATOM 659 C C . ALA A 1 87 ? -10.686 -7.964 6.355 1.00 93.12 87 ALA A C 1
ATOM 661 O O . ALA A 1 87 ? -10.972 -8.647 5.370 1.00 93.12 87 ALA A O 1
ATOM 662 N N . LEU A 1 88 ? -9.418 -7.746 6.722 1.00 96.06 88 LEU A N 1
ATOM 663 C CA . LEU A 1 88 ? -8.254 -8.327 6.060 1.00 96.06 88 LEU A CA 1
ATOM 664 C C . LEU A 1 88 ? -7.793 -9.604 6.766 1.00 96.06 88 LEU A C 1
ATOM 666 O O . LEU A 1 88 ? -7.941 -9.769 7.974 1.00 96.06 88 LEU A O 1
ATOM 670 N N . GLU A 1 89 ? -7.148 -10.484 6.002 1.00 97.06 89 GLU A N 1
ATOM 671 C CA . GLU A 1 89 ? -6.473 -11.658 6.554 1.00 97.06 89 GLU A CA 1
ATOM 672 C C . GLU A 1 89 ? -5.390 -11.245 7.572 1.00 97.06 89 GLU A C 1
ATOM 674 O O . GLU A 1 89 ? -4.624 -10.311 7.300 1.00 97.06 89 GLU A O 1
ATOM 679 N N . PRO A 1 90 ? -5.226 -11.956 8.706 1.00 96.31 90 PRO A N 1
ATOM 680 C CA . PRO A 1 90 ? -4.269 -11.574 9.751 1.00 96.31 90 PRO A CA 1
ATOM 681 C C . PRO A 1 90 ? -2.827 -11.405 9.250 1.00 96.31 90 PRO A C 1
ATOM 683 O O . PRO A 1 90 ? -2.113 -10.498 9.677 1.00 96.31 90 PRO A O 1
ATOM 686 N N . ALA A 1 91 ? -2.405 -12.240 8.295 1.00 96.31 91 ALA A N 1
ATOM 687 C CA . ALA A 1 91 ? -1.077 -12.152 7.690 1.00 96.31 91 ALA A CA 1
ATOM 688 C C . ALA A 1 91 ? -0.875 -10.853 6.885 1.00 96.31 91 ALA A C 1
ATOM 690 O O . ALA A 1 91 ? 0.232 -10.316 6.850 1.00 96.31 91 ALA A O 1
ATOM 691 N N . VAL A 1 92 ? -1.934 -10.326 6.262 1.00 97.44 92 VAL A N 1
ATOM 692 C CA . VAL A 1 92 ? -1.897 -9.042 5.543 1.00 97.44 92 VAL A CA 1
ATOM 693 C C . VAL A 1 92 ? -1.698 -7.909 6.543 1.00 97.44 92 VAL A C 1
ATOM 695 O O . VAL A 1 92 ? -0.785 -7.104 6.369 1.00 97.44 92 VAL A O 1
ATOM 698 N N . VAL A 1 93 ? -2.479 -7.893 7.628 1.00 97.12 93 VAL A N 1
ATOM 699 C CA . VAL A 1 93 ? -2.370 -6.879 8.692 1.00 97.12 93 VAL A CA 1
ATOM 700 C C . VAL A 1 93 ? -0.969 -6.876 9.309 1.00 97.12 93 VAL A C 1
ATOM 702 O O . VAL A 1 93 ? -0.347 -5.822 9.434 1.00 97.12 93 VAL A O 1
ATOM 705 N N . GLN A 1 94 ? -0.414 -8.054 9.610 1.00 96.12 94 GLN A N 1
ATOM 706 C CA . GLN A 1 94 ? 0.942 -8.172 10.152 1.00 96.12 94 GLN A CA 1
ATOM 707 C C . GLN A 1 94 ? 2.003 -7.598 9.201 1.00 96.12 94 GLN A C 1
ATOM 709 O O . GLN A 1 94 ? 2.948 -6.948 9.648 1.00 96.12 94 GLN A O 1
ATOM 714 N N . ARG A 1 95 ? 1.862 -7.818 7.889 1.00 96.94 95 ARG A N 1
ATOM 715 C CA . ARG A 1 95 ? 2.794 -7.263 6.895 1.00 96.94 95 ARG A CA 1
ATOM 716 C C . ARG A 1 95 ? 2.651 -5.755 6.746 1.00 96.94 95 ARG A C 1
ATOM 718 O O . ARG A 1 95 ? 3.656 -5.095 6.509 1.00 96.94 95 ARG A O 1
ATOM 725 N N . LEU A 1 96 ? 1.448 -5.206 6.905 1.00 96.56 96 LEU A N 1
ATOM 726 C CA . LEU A 1 96 ? 1.215 -3.762 6.837 1.00 96.56 96 LEU A CA 1
ATOM 727 C C . LEU A 1 96 ? 1.848 -3.000 8.005 1.00 96.56 96 LEU A C 1
ATOM 729 O O . LEU A 1 96 ? 2.284 -1.868 7.808 1.00 96.56 96 LEU A O 1
ATOM 733 N N . ALA A 1 97 ? 2.001 -3.636 9.170 1.00 93.94 97 ALA A N 1
ATOM 734 C CA . ALA A 1 97 ? 2.622 -3.022 10.346 1.00 93.94 97 ALA A CA 1
ATOM 735 C C . ALA A 1 97 ? 4.049 -2.490 10.084 1.00 93.94 97 ALA A C 1
ATOM 737 O O . ALA A 1 97 ? 4.489 -1.548 10.744 1.00 93.94 97 ALA A O 1
ATOM 738 N N . ARG A 1 98 ? 4.770 -3.025 9.082 1.00 92.81 98 ARG A N 1
ATOM 739 C CA . ARG A 1 98 ? 6.099 -2.516 8.680 1.00 92.81 98 ARG A CA 1
ATOM 740 C C . ARG A 1 98 ? 6.075 -1.088 8.122 1.00 92.81 98 ARG A C 1
ATOM 742 O O . ARG A 1 98 ? 7.127 -0.469 8.031 1.00 92.81 98 ARG A O 1
ATOM 749 N N . TYR A 1 99 ? 4.899 -0.589 7.742 1.00 92.75 99 TYR A N 1
ATOM 750 C CA . TYR A 1 99 ? 4.678 0.771 7.241 1.00 92.75 99 TYR A CA 1
ATOM 751 C C . TYR A 1 99 ? 4.173 1.734 8.335 1.00 92.75 99 TYR A C 1
ATOM 753 O O . TYR A 1 99 ? 3.775 2.859 8.037 1.00 92.75 99 TYR A O 1
ATOM 761 N N . GLY A 1 100 ? 4.164 1.301 9.605 1.00 87.56 100 GLY A N 1
ATOM 762 C CA . GLY A 1 100 ? 3.773 2.134 10.748 1.00 87.56 100 GLY A CA 1
ATOM 763 C C . GLY A 1 100 ? 2.266 2.382 10.888 1.00 87.56 100 GLY A C 1
ATOM 764 O O . GLY A 1 100 ? 1.867 3.320 11.583 1.00 87.56 100 GLY A O 1
ATOM 765 N N . VAL A 1 101 ? 1.431 1.565 10.235 1.00 85.75 101 VAL A N 1
ATOM 766 C CA . VAL A 1 101 ? -0.038 1.689 10.236 1.00 85.75 101 VAL A CA 1
ATOM 767 C C . VAL A 1 101 ? -0.751 0.644 11.072 1.00 85.75 101 VAL A C 1
ATOM 769 O O . VAL A 1 101 ? -0.213 -0.469 11.236 1.00 85.75 101 VAL A O 1
#

Nearest PDB structures (foldseek):
  2h4m-assembly1_B  TM=9.173E-01  e=4.288E-05  Homo sapiens
  4fdd-assembly1_A  TM=9.430E-01  e=9.969E-05  Homo sapiens
  2h4m-assembly1_A  TM=9.113E-01  e=2.086E-04  Homo sapiens
  8fl4-assembly1_NU  TM=5.417E-01  e=2.761E+00  Homo sapiens
  8ipy-assembly1_N  TM=4.227E-01  e=9.787E+00  Homo sapiens

Secondary structure (DSSP, 8-state):
-HHHHHHHHHHHHHS-SSHHHHHHHHHHHHHHHH-STTTGGGHHHHHHHHHH-S----HHHHHHHHHHHHHHHHHH-TTHHHHHHHTS-HHHHHHHGGGT-

Solvent-accessible surface area (backbone atoms only — not comparable to full-atom values): 5696 Å² total; per-residue (Å²): 86,68,91,48,44,55,64,48,27,56,51,57,44,72,48,63,88,45,70,69,44,50,57,51,46,51,52,51,45,53,54,38,72,75,39,50,81,53,38,55,92,37,42,67,38,50,51,47,29,66,31,50,51,90,67,76,85,49,67,66,58,46,50,48,54,31,51,50,55,48,47,48,45,62,71,52,34,99,60,46,42,59,54,53,52,70,76,46,59,70,70,42,52,62,48,39,41,79,56,78,95